Protein AF-A0A0B2UPJ7-F1 (afdb_monomer_lite)

Secondary structure (DSSP, 8-state):
---SHHHHHHHHTS-TT-HHHHHHHT-TTS-HHHHHHHHHHHHTT--HHHHHHHHHHHHHH--HHHHHHHHHHHHHHHHHHHHHHH-HHHHHHHHHHHHTT--HHHHHHHHHHHHHT---HHHHHHHHHHHHHHHHHHT----------TTTT--HHHHHHHHHHHHHHHHHHHHHHHHH--

InterPro domains:
  IPR032487 Polyprotein allergen, nematode [PF16469] (22-138)
  IPR038289 DVA-1 superfamily [G3DSA:1.10.533.30] (10-142)

Structure (mmCIF, N/CA/C/O backbone):
data_AF-A0A0B2UPJ7-F1
#
_entry.id   AF-A0A0B2UPJ7-F1
#
loop_
_atom_site.group_PDB
_atom_site.id
_atom_site.type_symbol
_atom_site.label_atom_id
_atom_site.label_alt_id
_atom_site.label_comp_id
_atom_site.label_asym_id
_atom_site.label_entity_id
_atom_site.label_seq_id
_atom_site.pdbx_PDB_ins_code
_atom_site.Cartn_x
_atom_site.Cartn_y
_atom_site.Cartn_z
_atom_site.occupancy
_atom_site.B_iso_or_equiv
_atom_site.auth_seq_id
_atom_site.auth_comp_id
_atom_site.auth_asym_id
_atom_site.auth_atom_id
_atom_site.pdbx_PDB_model_num
ATOM 1 N N . LYS A 1 1 ? 34.162 13.357 22.249 1.00 38.12 1 LYS A N 1
ATOM 2 C CA . LYS A 1 1 ? 32.907 14.011 21.790 1.00 38.12 1 LYS A CA 1
ATOM 3 C C . LYS A 1 1 ? 32.156 13.044 20.869 1.00 38.12 1 LYS A C 1
ATOM 5 O O . LYS A 1 1 ? 32.539 12.908 19.718 1.00 38.12 1 LYS A O 1
ATOM 10 N N . ILE A 1 2 ? 31.153 12.317 21.375 1.00 46.09 2 ILE A N 1
ATOM 11 C CA . ILE A 1 2 ? 30.388 11.318 20.602 1.00 46.09 2 ILE A CA 1
ATOM 12 C C . ILE A 1 2 ? 29.102 11.982 20.089 1.00 46.09 2 ILE A C 1
ATOM 14 O O . ILE A 1 2 ? 28.027 11.815 20.653 1.00 46.09 2 ILE A O 1
ATOM 18 N N . TYR A 1 3 ? 29.215 12.768 19.018 1.00 44.53 3 TYR A N 1
ATOM 19 C CA . TYR A 1 3 ? 28.069 13.342 18.301 1.00 44.53 3 TYR A CA 1
ATOM 20 C C . TYR A 1 3 ? 27.906 12.624 16.957 1.00 44.53 3 TYR A C 1
ATOM 22 O O . TYR A 1 3 ? 28.178 13.183 15.905 1.00 44.53 3 TYR A O 1
ATOM 30 N N . GLY A 1 4 ? 27.518 11.347 16.977 1.00 45.03 4 GLY A N 1
ATOM 31 C CA . GLY A 1 4 ? 27.330 10.573 15.736 1.00 45.03 4 GLY A CA 1
ATOM 32 C C . GLY A 1 4 ? 26.186 9.561 15.773 1.00 45.03 4 GLY A C 1
ATOM 33 O O . GLY A 1 4 ? 25.576 9.256 14.750 1.00 45.03 4 GLY A O 1
ATOM 34 N N . VAL A 1 5 ? 25.817 9.076 16.960 1.00 47.66 5 VAL A N 1
ATOM 35 C CA . VAL A 1 5 ? 24.891 7.938 17.079 1.00 47.66 5 VAL A CA 1
ATOM 36 C C . VAL A 1 5 ? 23.416 8.369 17.009 1.00 47.66 5 VAL A C 1
ATOM 38 O O . VAL A 1 5 ? 22.585 7.661 16.437 1.00 47.66 5 VAL A O 1
ATOM 41 N N . ALA A 1 6 ? 23.074 9.565 17.505 1.00 46.09 6 ALA A N 1
ATOM 42 C CA . ALA A 1 6 ? 21.695 10.068 17.497 1.00 46.09 6 ALA A CA 1
ATOM 43 C C . ALA A 1 6 ? 21.202 10.468 16.090 1.00 46.09 6 ALA A C 1
ATOM 45 O O . ALA A 1 6 ? 20.050 10.204 15.741 1.00 46.09 6 ALA A O 1
ATOM 46 N N . ALA A 1 7 ? 22.077 11.037 15.250 1.00 47.12 7 ALA A N 1
ATOM 47 C CA . ALA A 1 7 ? 21.756 11.360 13.857 1.00 47.12 7 ALA A CA 1
ATOM 48 C C . ALA A 1 7 ? 21.556 10.089 13.005 1.00 47.12 7 ALA A C 1
ATOM 50 O O . ALA A 1 7 ? 20.628 10.023 12.198 1.00 47.12 7 ALA A O 1
ATOM 51 N N . SER A 1 8 ? 22.361 9.046 13.248 1.00 48.66 8 SER A N 1
ATOM 52 C CA . SER A 1 8 ? 22.242 7.734 12.589 1.00 48.66 8 SER A CA 1
ATOM 53 C C . SER A 1 8 ? 20.932 7.005 12.932 1.00 48.66 8 SER A C 1
ATOM 55 O O . SER A 1 8 ? 20.297 6.425 12.049 1.00 48.66 8 SER A O 1
ATOM 57 N N . ARG A 1 9 ? 20.466 7.059 14.191 1.00 47.72 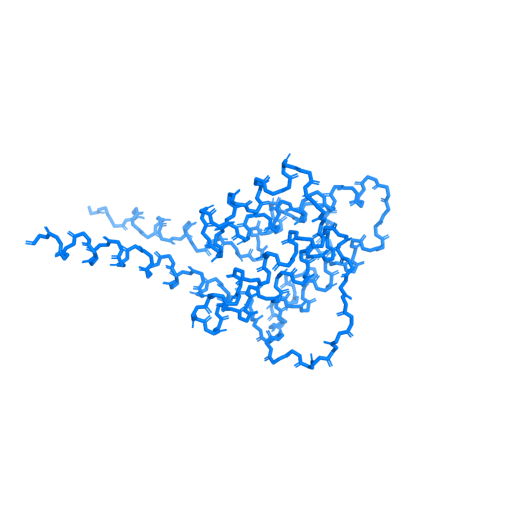9 ARG A N 1
ATOM 58 C CA . ARG A 1 9 ? 19.155 6.489 14.567 1.00 47.72 9 ARG A CA 1
ATOM 59 C C . ARG A 1 9 ? 17.975 7.265 13.964 1.00 47.72 9 ARG A C 1
ATOM 61 O O . ARG A 1 9 ? 16.984 6.640 13.601 1.00 47.72 9 ARG A O 1
ATOM 68 N N . ARG A 1 10 ? 18.079 8.593 13.797 1.00 45.38 10 ARG A N 1
ATOM 69 C CA . ARG A 1 10 ? 17.037 9.403 13.127 1.00 45.38 10 ARG A CA 1
ATOM 70 C C . ARG A 1 10 ? 16.942 9.135 11.617 1.00 45.38 10 ARG A C 1
ATOM 72 O O . ARG A 1 10 ? 15.828 9.128 11.102 1.00 45.38 10 ARG A O 1
ATOM 79 N N . ARG A 1 11 ? 18.059 8.856 10.924 1.00 46.12 11 ARG A N 1
ATOM 80 C CA . ARG A 1 11 ? 18.049 8.485 9.488 1.00 46.12 11 ARG A CA 1
ATOM 81 C C . ARG A 1 11 ? 17.360 7.144 9.221 1.00 46.12 11 ARG A C 1
ATOM 83 O O . ARG A 1 11 ? 16.525 7.074 8.332 1.00 46.12 11 ARG A O 1
ATOM 90 N N . ARG A 1 12 ? 17.601 6.124 10.052 1.00 46.44 12 ARG A N 1
ATOM 91 C CA . ARG A 1 12 ? 16.986 4.786 9.894 1.00 46.44 12 ARG A CA 1
ATOM 92 C C . ARG A 1 12 ? 15.458 4.763 10.030 1.00 46.44 12 ARG A C 1
ATOM 94 O O . ARG A 1 12 ? 14.803 3.848 9.556 1.00 46.44 12 ARG A O 1
ATOM 101 N N . HIS A 1 13 ? 14.867 5.771 10.670 1.00 43.81 13 HIS A N 1
ATOM 102 C CA . HIS A 1 13 ? 13.412 5.888 10.809 1.00 43.81 13 HIS A CA 1
ATOM 103 C C . HIS A 1 13 ? 12.774 6.746 9.691 1.00 43.81 13 HIS A C 1
ATOM 105 O O . HIS A 1 13 ? 11.549 6.880 9.628 1.00 43.81 13 HIS A O 1
ATOM 111 N N . HIS A 1 14 ? 13.590 7.339 8.809 1.00 46.06 14 HIS A N 1
ATOM 112 C CA . HIS A 1 14 ? 13.130 8.100 7.644 1.00 46.06 14 HIS A CA 1
ATOM 113 C C . HIS A 1 14 ? 12.740 7.200 6.457 1.00 46.06 14 HIS A C 1
ATOM 115 O O . HIS A 1 14 ? 12.057 7.675 5.556 1.00 46.06 14 HIS A O 1
ATOM 121 N N . GLU A 1 15 ? 13.139 5.924 6.484 1.00 55.03 15 GLU A N 1
ATOM 122 C CA . GLU A 1 15 ? 13.036 4.973 5.366 1.00 55.03 15 GLU A CA 1
ATOM 123 C C . GLU A 1 15 ? 11.734 4.165 5.343 1.00 55.03 15 GLU A C 1
ATOM 125 O O . GLU A 1 15 ? 11.333 3.686 4.288 1.00 55.03 15 GLU A O 1
ATOM 130 N N . ARG A 1 16 ? 11.031 4.016 6.474 1.00 58.91 16 ARG A N 1
ATOM 131 C CA . ARG A 1 16 ? 9.793 3.222 6.498 1.00 58.91 16 ARG A CA 1
ATOM 132 C C . ARG A 1 16 ? 8.725 3.922 5.651 1.00 58.91 16 ARG A C 1
ATOM 134 O O . ARG A 1 16 ? 8.414 5.086 5.902 1.00 58.91 16 ARG A O 1
ATOM 141 N N . TYR A 1 17 ? 8.182 3.199 4.672 1.00 66.06 17 TYR A N 1
ATOM 142 C CA . TYR A 1 17 ? 7.229 3.680 3.659 1.00 66.06 17 TYR A CA 1
ATOM 143 C C . TYR A 1 17 ? 7.783 4.625 2.585 1.00 66.06 17 TYR A C 1
ATOM 145 O O . TYR A 1 17 ? 6.996 5.196 1.825 1.00 66.06 17 TYR A O 1
ATOM 153 N N . SER A 1 18 ? 9.107 4.777 2.472 1.00 77.25 18 SER A N 1
ATOM 154 C CA . SER A 1 18 ? 9.686 5.374 1.266 1.00 77.25 18 SER A CA 1
ATOM 155 C C . SER A 1 18 ? 9.417 4.471 0.058 1.00 77.25 18 SER A C 1
ATOM 157 O O . SER A 1 18 ? 9.180 3.270 0.207 1.00 77.25 18 SER A O 1
ATOM 159 N N . LEU A 1 19 ? 9.462 5.039 -1.151 1.00 82.12 19 LEU A N 1
ATOM 160 C CA . LEU A 1 19 ? 9.389 4.236 -2.371 1.00 82.12 19 LEU A CA 1
ATOM 161 C C . LEU A 1 19 ? 10.452 3.127 -2.355 1.00 82.12 19 LEU A C 1
ATOM 163 O O . LEU A 1 19 ? 10.100 1.973 -2.564 1.00 82.12 19 LEU A O 1
ATOM 167 N N . ASP A 1 20 ? 11.701 3.455 -2.021 1.00 83.19 20 ASP A N 1
ATOM 168 C CA . ASP A 1 20 ? 12.808 2.492 -1.987 1.00 83.19 20 ASP A CA 1
ATOM 169 C C . ASP A 1 20 ? 12.538 1.326 -1.030 1.00 83.19 20 ASP A C 1
ATOM 171 O O . ASP A 1 20 ? 12.735 0.169 -1.390 1.00 83.19 20 ASP A O 1
ATOM 175 N N . TRP A 1 21 ? 11.963 1.601 0.142 1.00 83.06 21 TRP A N 1
ATOM 176 C CA . TRP A 1 21 ? 11.583 0.551 1.084 1.00 83.06 21 TRP A CA 1
ATOM 177 C C . TRP A 1 21 ? 10.508 -0.388 0.514 1.00 83.06 21 TRP A C 1
ATOM 179 O O . TRP A 1 21 ? 10.580 -1.603 0.710 1.00 83.06 21 TRP A O 1
ATOM 189 N N . TYR A 1 22 ? 9.532 0.140 -0.233 1.00 82.69 22 TYR A N 1
ATOM 190 C CA . TYR A 1 22 ? 8.550 -0.700 -0.928 1.00 82.69 22 TYR A CA 1
ATOM 191 C C . TYR A 1 22 ? 9.183 -1.503 -2.072 1.00 82.69 22 TYR A C 1
ATOM 193 O O . TYR A 1 22 ? 8.865 -2.684 -2.201 1.00 82.69 22 TYR A O 1
ATOM 201 N N . LEU A 1 23 ? 10.094 -0.907 -2.852 1.00 86.81 23 LEU A N 1
ATOM 202 C CA . LEU A 1 23 ? 10.833 -1.596 -3.920 1.00 86.81 23 LEU A CA 1
ATOM 203 C C . LEU A 1 23 ? 11.635 -2.784 -3.376 1.00 86.81 23 LEU A C 1
ATOM 205 O O . LEU A 1 23 ? 11.631 -3.864 -3.964 1.00 86.81 23 LEU A O 1
ATOM 209 N N . GLU A 1 24 ? 12.262 -2.612 -2.215 1.00 85.81 24 GLU A N 1
ATOM 210 C CA . GLU A 1 24 ? 13.080 -3.645 -1.583 1.00 85.81 24 GLU A CA 1
ATOM 211 C C . GLU A 1 24 ? 12.283 -4.730 -0.859 1.00 85.81 24 GLU A C 1
ATOM 213 O O . GLU A 1 24 ? 12.795 -5.837 -0.694 1.00 85.81 24 GLU A O 1
ATOM 218 N N . LYS A 1 25 ? 11.078 -4.443 -0.353 1.00 85.00 25 LYS A N 1
ATOM 219 C CA . LYS A 1 25 ? 10.335 -5.383 0.512 1.00 85.00 25 LYS A CA 1
ATOM 220 C C . LYS A 1 25 ? 9.106 -5.996 -0.140 1.00 85.00 25 LYS A C 1
ATOM 222 O O . LYS A 1 25 ? 8.863 -7.181 0.067 1.00 85.00 25 LYS A O 1
ATOM 227 N N . HIS A 1 26 ? 8.360 -5.201 -0.897 1.00 84.44 26 HIS A N 1
ATOM 228 C CA . HIS A 1 26 ? 6.985 -5.504 -1.304 1.00 84.44 26 HIS A CA 1
ATOM 229 C C . HIS A 1 26 ? 6.769 -5.466 -2.824 1.00 84.44 26 HIS A C 1
ATOM 231 O O . HIS A 1 26 ? 5.682 -5.783 -3.299 1.00 84.44 26 HIS A O 1
ATOM 237 N N . LEU A 1 27 ? 7.785 -5.065 -3.592 1.00 88.81 27 LEU A N 1
ATOM 238 C CA . LEU A 1 27 ? 7.750 -4.969 -5.054 1.00 88.81 27 LEU A CA 1
ATOM 239 C C . LEU A 1 27 ? 8.978 -5.642 -5.693 1.00 88.81 27 LEU A C 1
ATOM 241 O O . LEU A 1 27 ? 9.466 -5.210 -6.735 1.00 88.81 27 LEU A O 1
ATOM 245 N N . LYS A 1 28 ? 9.497 -6.713 -5.075 1.00 90.94 28 LYS A N 1
ATOM 246 C CA . LYS A 1 28 ? 10.655 -7.460 -5.603 1.00 90.94 28 LYS A CA 1
ATOM 247 C C . LYS A 1 28 ? 10.342 -8.216 -6.890 1.00 90.94 28 LYS A C 1
ATOM 249 O O . LYS A 1 28 ? 11.259 -8.567 -7.618 1.00 90.94 28 LYS A O 1
ATOM 254 N N . TRP A 1 29 ? 9.061 -8.496 -7.117 1.00 91.88 29 TRP A N 1
ATOM 255 C CA . TRP A 1 29 ? 8.553 -9.167 -8.309 1.00 91.88 29 TRP A CA 1
ATOM 256 C C . TRP A 1 29 ? 8.596 -8.279 -9.562 1.00 91.88 29 TRP A C 1
ATOM 258 O O . TRP A 1 29 ? 8.432 -8.799 -10.659 1.00 91.88 29 TRP A O 1
ATOM 268 N N . LEU A 1 30 ? 8.823 -6.970 -9.400 1.00 91.38 30 LEU A N 1
ATOM 269 C CA . LEU A 1 30 ? 9.043 -6.056 -10.514 1.00 91.38 30 LEU A CA 1
ATOM 270 C C . LEU A 1 30 ? 10.448 -6.230 -11.101 1.00 91.38 30 LEU A C 1
ATOM 272 O O . LEU A 1 30 ? 11.427 -6.437 -10.369 1.00 91.38 30 LEU A O 1
ATOM 276 N N . SER A 1 31 ? 10.539 -6.054 -12.413 1.00 92.62 31 SER A N 1
ATOM 277 C CA . SER A 1 31 ? 11.796 -5.876 -13.142 1.00 92.62 31 SER A CA 1
ATOM 278 C C . SER A 1 31 ? 12.514 -4.593 -12.717 1.00 92.62 31 SER A C 1
ATOM 280 O O . SER A 1 31 ? 11.925 -3.679 -12.128 1.00 92.62 31 SER A O 1
ATOM 282 N N . ASP A 1 32 ? 13.810 -4.500 -12.999 1.00 92.75 32 ASP A N 1
ATOM 283 C CA . ASP A 1 32 ? 14.578 -3.307 -12.640 1.00 92.75 32 ASP A CA 1
ATOM 284 C C . ASP A 1 32 ? 14.164 -2.091 -13.482 1.00 92.75 32 ASP A C 1
ATOM 286 O O . ASP A 1 32 ? 14.189 -0.960 -12.986 1.00 92.75 32 ASP A O 1
ATOM 290 N N . GLU A 1 33 ? 13.677 -2.313 -14.702 1.00 92.94 33 GLU A N 1
ATOM 291 C CA . GLU A 1 33 ? 13.053 -1.303 -15.555 1.00 92.94 33 GLU A CA 1
ATOM 292 C C . GLU A 1 33 ? 11.802 -0.705 -14.895 1.00 92.94 33 GLU A C 1
ATOM 294 O O . GLU A 1 33 ? 11.710 0.516 -14.750 1.00 92.94 33 GLU A O 1
ATOM 299 N N . GLU A 1 34 ? 10.878 -1.544 -14.417 1.00 92.50 34 GLU A N 1
ATOM 300 C CA . GLU A 1 34 ? 9.651 -1.110 -13.730 1.00 92.50 34 GLU A CA 1
ATOM 301 C C . GLU A 1 34 ? 9.963 -0.381 -12.413 1.00 92.50 34 GLU A C 1
ATOM 303 O O . GLU A 1 34 ? 9.375 0.661 -12.101 1.00 92.50 34 GLU A O 1
ATOM 308 N N . LYS A 1 35 ? 10.952 -0.862 -11.646 1.00 92.88 35 LYS A N 1
ATOM 309 C CA . LYS A 1 35 ? 11.417 -0.165 -10.432 1.00 92.88 35 LYS A CA 1
ATOM 310 C C . LYS A 1 35 ? 11.997 1.211 -10.759 1.00 92.88 35 LYS A C 1
ATOM 312 O O . LYS A 1 35 ? 11.752 2.173 -10.025 1.00 92.88 35 LYS A O 1
ATOM 317 N N . ASN A 1 36 ? 12.767 1.324 -11.840 1.00 93.44 36 ASN A N 1
ATOM 318 C CA . ASN A 1 36 ? 13.334 2.594 -12.287 1.00 93.44 36 ASN A CA 1
ATOM 319 C C . ASN A 1 36 ? 12.256 3.548 -12.812 1.00 93.44 36 ASN A C 1
ATOM 321 O O . ASN A 1 36 ? 12.349 4.752 -12.566 1.00 93.44 36 ASN A O 1
ATOM 325 N N . GLU A 1 37 ? 11.210 3.033 -13.459 1.00 94.00 37 GLU A N 1
ATOM 326 C CA . GLU A 1 37 ? 10.046 3.829 -13.854 1.00 94.00 37 GLU A CA 1
ATOM 327 C C . GLU A 1 37 ? 9.367 4.452 -12.626 1.00 94.00 37 GLU A C 1
ATOM 329 O O . GLU A 1 37 ? 9.148 5.662 -12.599 1.00 94.00 37 GLU A O 1
ATOM 334 N N . LEU A 1 38 ? 9.143 3.683 -11.553 1.00 92.50 38 LEU A N 1
ATOM 335 C CA . LEU A 1 38 ? 8.577 4.226 -10.310 1.00 92.50 38 LEU A CA 1
ATOM 336 C C . LEU A 1 38 ? 9.460 5.312 -9.681 1.00 92.50 38 LEU A C 1
ATOM 338 O O . LEU A 1 38 ? 8.949 6.310 -9.166 1.00 92.50 38 LEU A O 1
ATOM 342 N N . LYS A 1 39 ? 10.788 5.146 -9.723 1.00 92.06 39 LYS A N 1
ATOM 343 C CA . LYS A 1 39 ? 11.727 6.169 -9.235 1.00 92.06 39 LYS A CA 1
ATOM 344 C C . LYS A 1 39 ? 11.628 7.461 -10.047 1.00 92.06 39 LYS A C 1
ATOM 346 O O . LYS A 1 39 ? 11.630 8.537 -9.451 1.00 92.06 39 LYS A O 1
ATOM 351 N N . ARG A 1 40 ? 11.493 7.359 -11.375 1.00 93.50 40 ARG A N 1
ATOM 352 C CA . ARG A 1 40 ? 11.266 8.513 -12.263 1.00 93.50 40 ARG A CA 1
ATOM 353 C C . ARG A 1 40 ? 9.933 9.186 -11.967 1.00 93.50 40 ARG A C 1
ATOM 355 O O . ARG A 1 40 ? 9.922 10.379 -11.707 1.00 93.50 40 ARG A O 1
ATOM 362 N N . MET A 1 41 ? 8.848 8.418 -11.853 1.00 91.19 41 MET A N 1
ATOM 363 C CA . MET A 1 41 ? 7.535 8.949 -11.472 1.00 91.19 41 MET A CA 1
ATOM 364 C C . MET A 1 41 ? 7.609 9.745 -10.162 1.00 91.19 41 MET A C 1
ATOM 366 O O . MET A 1 41 ? 7.095 10.859 -10.086 1.00 91.19 41 MET A O 1
ATOM 370 N N . LYS A 1 42 ? 8.293 9.221 -9.137 1.00 87.75 42 LYS A N 1
ATOM 371 C CA . LYS A 1 42 ? 8.510 9.964 -7.887 1.00 87.75 42 LYS A CA 1
ATOM 372 C C . LYS A 1 42 ? 9.272 11.274 -8.122 1.00 87.75 42 LYS A C 1
ATOM 374 O O . LYS A 1 42 ? 8.883 12.290 -7.550 1.00 87.75 42 LYS A O 1
ATOM 379 N N . ALA A 1 43 ? 10.351 11.246 -8.906 1.00 89.56 43 ALA A N 1
ATOM 380 C CA . ALA A 1 43 ? 11.158 12.430 -9.210 1.00 89.56 43 ALA A CA 1
ATOM 381 C C . ALA A 1 43 ? 10.355 13.501 -9.971 1.00 89.56 43 ALA A C 1
ATOM 383 O O . ALA A 1 43 ? 10.477 14.684 -9.664 1.00 89.56 43 ALA A O 1
ATOM 384 N N . ASP A 1 44 ? 9.460 13.073 -10.860 1.00 91.06 44 ASP A N 1
ATOM 385 C CA . ASP A 1 44 ? 8.544 13.929 -11.623 1.00 91.06 44 ASP A CA 1
ATOM 386 C C . ASP A 1 44 ? 7.370 14.461 -10.777 1.00 91.06 44 ASP A C 1
ATOM 388 O O . ASP A 1 44 ? 6.454 15.105 -11.288 1.00 91.06 44 ASP A O 1
ATOM 392 N N . GLY A 1 45 ? 7.357 14.174 -9.471 1.00 86.44 45 GLY A N 1
ATOM 393 C CA . GLY A 1 45 ? 6.318 14.628 -8.551 1.00 86.44 45 GLY A CA 1
ATOM 394 C C . GLY A 1 45 ? 4.994 13.878 -8.690 1.00 86.44 45 GLY A C 1
ATOM 395 O O . GLY A 1 45 ? 3.975 14.353 -8.185 1.00 86.44 45 GLY A O 1
ATOM 396 N N . LYS A 1 46 ? 4.989 12.708 -9.344 1.00 87.94 46 LYS A N 1
ATOM 397 C CA . LYS A 1 46 ? 3.789 11.876 -9.457 1.00 87.94 46 LYS A CA 1
ATOM 398 C C . LYS A 1 46 ? 3.265 11.477 -8.089 1.00 87.94 46 LYS A C 1
ATOM 400 O O . LYS A 1 46 ? 3.997 11.228 -7.124 1.00 87.94 46 LYS A O 1
ATOM 405 N N . THR A 1 47 ? 1.949 11.400 -8.022 1.00 84.75 47 THR A N 1
ATOM 406 C CA . THR A 1 47 ? 1.225 11.055 -6.808 1.00 84.75 47 THR A CA 1
ATOM 407 C C . THR A 1 47 ? 1.404 9.576 -6.478 1.00 84.75 47 THR A C 1
ATOM 409 O O . THR A 1 47 ? 1.684 8.738 -7.342 1.00 84.75 47 THR A O 1
ATOM 412 N N . ARG A 1 48 ? 1.211 9.211 -5.204 1.00 79.31 48 ARG A N 1
ATOM 413 C CA . ARG A 1 48 ? 1.197 7.790 -4.828 1.00 79.31 48 ARG A CA 1
ATOM 414 C C . ARG A 1 48 ? 0.073 7.027 -5.520 1.00 79.31 48 ARG A C 1
ATOM 416 O O . ARG A 1 48 ? 0.272 5.850 -5.783 1.00 79.31 48 ARG A O 1
ATOM 423 N N . ALA A 1 49 ? -1.061 7.672 -5.798 1.00 82.50 49 ALA A N 1
ATOM 424 C CA . ALA A 1 49 ? -2.168 7.051 -6.516 1.00 82.50 49 ALA A CA 1
ATOM 425 C C . ALA A 1 49 ? -1.741 6.653 -7.936 1.00 82.50 49 ALA A C 1
ATOM 427 O O . ALA A 1 49 ? -1.854 5.486 -8.284 1.00 82.50 49 ALA A O 1
ATOM 428 N N . GLU A 1 50 ? -1.127 7.571 -8.693 1.00 87.00 50 GLU A N 1
ATOM 429 C CA . GLU A 1 50 ? -0.615 7.278 -10.042 1.00 87.00 50 GLU A CA 1
ATOM 430 C C . GLU A 1 50 ? 0.420 6.140 -10.035 1.00 87.00 50 GLU A C 1
ATOM 432 O O . GLU A 1 50 ? 0.367 5.241 -10.872 1.00 87.00 50 GLU A O 1
ATOM 437 N N . MET A 1 51 ? 1.348 6.138 -9.071 1.00 87.94 51 MET A N 1
ATOM 438 C CA . MET A 1 51 ? 2.325 5.049 -8.932 1.00 87.94 51 MET A CA 1
ATOM 439 C C . MET A 1 51 ? 1.676 3.718 -8.529 1.00 87.94 51 MET A C 1
ATOM 441 O O . MET A 1 51 ? 2.068 2.667 -9.028 1.00 87.94 51 MET A O 1
ATOM 445 N N . GLN A 1 52 ? 0.691 3.741 -7.629 1.00 86.00 52 GLN A N 1
ATOM 446 C CA . GLN A 1 52 ? -0.049 2.548 -7.217 1.00 86.00 52 GLN A CA 1
ATOM 447 C C . GLN A 1 52 ? -0.842 1.969 -8.390 1.00 86.00 52 GLN A C 1
ATOM 449 O O . GLN A 1 52 ? -0.799 0.761 -8.610 1.00 86.00 52 GLN A O 1
ATOM 454 N N . ASP A 1 53 ? -1.520 2.816 -9.162 1.00 88.50 53 ASP A N 1
ATOM 455 C CA . ASP A 1 53 ? -2.256 2.408 -10.357 1.00 88.50 53 ASP A CA 1
ATOM 456 C C . ASP A 1 53 ? -1.319 1.773 -11.385 1.00 88.50 53 ASP A C 1
ATOM 458 O O . ASP A 1 53 ? -1.661 0.745 -11.971 1.00 88.50 53 ASP A O 1
ATOM 462 N N . ARG A 1 54 ? -0.103 2.312 -11.540 1.00 91.88 54 ARG A N 1
ATOM 463 C CA . ARG A 1 54 ? 0.922 1.724 -12.408 1.00 91.88 54 ARG A CA 1
ATOM 464 C C . ARG A 1 54 ? 1.338 0.323 -11.955 1.00 91.88 54 ARG A C 1
ATOM 466 O O . ARG A 1 54 ? 1.316 -0.602 -12.763 1.00 91.88 54 ARG A O 1
ATOM 473 N N . VAL A 1 55 ? 1.626 0.146 -10.662 1.00 91.25 55 VAL A N 1
ATOM 474 C CA . VAL A 1 55 ? 1.970 -1.163 -10.072 1.00 91.25 55 VAL A CA 1
ATOM 475 C C . VAL A 1 55 ? 0.838 -2.176 -10.234 1.00 91.25 55 VAL A C 1
ATOM 477 O O . VAL A 1 55 ? 1.078 -3.324 -10.606 1.00 91.25 55 VAL A O 1
ATOM 480 N N . LEU A 1 56 ? -0.402 -1.764 -9.965 1.00 88.81 56 LEU A N 1
ATOM 481 C CA . LEU A 1 56 ? -1.572 -2.625 -10.137 1.00 88.81 56 LEU A CA 1
ATOM 482 C C . LEU A 1 56 ? -1.809 -2.960 -11.614 1.00 88.81 56 LEU A C 1
ATOM 484 O O . LEU A 1 56 ? -2.236 -4.068 -11.917 1.00 88.81 56 LEU A O 1
ATOM 488 N N . GLY A 1 57 ? -1.488 -2.041 -12.527 1.00 90.00 57 GLY A N 1
ATOM 489 C CA . GLY A 1 57 ? -1.498 -2.286 -13.966 1.00 90.00 57 GLY A CA 1
ATOM 490 C C . GLY A 1 57 ? -0.525 -3.390 -14.378 1.00 90.00 57 GLY A C 1
ATOM 491 O O . GLY A 1 57 ? -0.920 -4.293 -15.112 1.00 90.00 57 GLY A O 1
ATOM 492 N N . TRP A 1 58 ? 0.713 -3.380 -13.875 1.00 92.25 58 TRP A N 1
ATOM 493 C CA . TRP A 1 58 ? 1.667 -4.470 -14.131 1.00 92.25 58 TRP A CA 1
ATOM 494 C C . TRP A 1 58 ? 1.183 -5.806 -13.562 1.00 92.25 58 TRP A C 1
ATOM 496 O O . TRP A 1 58 ? 1.284 -6.829 -14.234 1.00 92.25 58 TRP A O 1
ATOM 506 N N . LEU A 1 59 ? 0.574 -5.804 -12.372 1.00 89.75 59 LEU A N 1
ATOM 507 C CA . LEU A 1 59 ? 0.023 -7.021 -11.768 1.00 89.75 59 LEU A CA 1
ATOM 508 C C . LEU A 1 59 ? -1.134 -7.608 -12.594 1.00 89.75 59 LEU A C 1
ATOM 510 O O . LEU A 1 59 ? -1.243 -8.829 -12.739 1.00 89.75 59 LEU A O 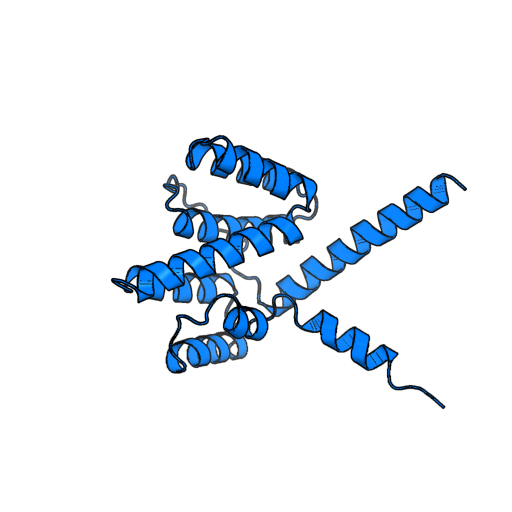1
ATOM 514 N N . ASP A 1 60 ? -2.001 -6.752 -13.139 1.00 88.31 60 ASP A N 1
ATOM 515 C CA . ASP A 1 60 ? -3.124 -7.181 -13.976 1.00 88.31 60 ASP A CA 1
ATOM 516 C C . ASP A 1 60 ? -2.626 -7.902 -15.240 1.00 88.31 60 ASP A C 1
ATOM 518 O O . ASP A 1 60 ? -3.174 -8.952 -15.586 1.00 88.31 60 ASP A O 1
ATOM 522 N N . HIS A 1 61 ? -1.552 -7.395 -15.860 1.00 90.50 61 HIS A N 1
ATOM 523 C CA . HIS A 1 61 ? -0.920 -7.980 -17.050 1.00 90.50 61 HIS A CA 1
ATOM 524 C C . HIS A 1 61 ? 0.014 -9.159 -16.736 1.00 90.50 61 HIS A C 1
ATOM 526 O O . HIS A 1 61 ? 0.303 -9.958 -17.624 1.00 90.50 61 HIS A O 1
ATOM 532 N N . ALA A 1 62 ? 0.471 -9.299 -15.490 1.00 90.62 62 ALA A N 1
ATOM 533 C CA . ALA A 1 62 ? 1.279 -10.433 -15.070 1.00 90.62 62 ALA A CA 1
ATOM 534 C C . ALA A 1 62 ? 0.468 -11.741 -15.087 1.00 90.62 62 ALA A C 1
ATOM 536 O O . ALA A 1 62 ? -0.735 -11.779 -14.787 1.00 90.62 62 ALA A O 1
ATOM 537 N N . SER A 1 63 ? 1.160 -12.843 -15.370 1.00 88.31 63 SER A N 1
ATOM 538 C CA . SER A 1 63 ? 0.609 -14.201 -15.413 1.00 88.31 63 SER A CA 1
ATOM 539 C C . SER A 1 63 ? 1.498 -15.197 -14.666 1.00 88.31 63 SER A C 1
ATOM 541 O O . SER A 1 63 ? 2.669 -14.922 -14.401 1.00 88.31 63 SER A O 1
ATOM 543 N N . GLY A 1 64 ? 0.938 -16.363 -14.333 1.00 91.94 64 GLY A N 1
ATOM 544 C CA . GLY A 1 64 ? 1.671 -17.455 -13.686 1.00 91.94 64 GLY A CA 1
ATOM 545 C C . GLY A 1 64 ? 2.311 -17.048 -12.357 1.00 91.94 64 GLY A C 1
ATOM 546 O O . GLY A 1 64 ? 1.723 -16.298 -11.571 1.00 91.94 64 GLY A O 1
ATOM 547 N N . ASP A 1 65 ? 3.535 -17.520 -12.135 1.00 89.50 65 ASP A N 1
ATOM 548 C CA . ASP A 1 65 ? 4.273 -17.334 -10.882 1.00 89.50 65 ASP A CA 1
ATOM 549 C C . ASP A 1 65 ? 4.553 -15.861 -10.565 1.00 89.50 65 ASP A C 1
ATOM 551 O O . ASP A 1 65 ? 4.518 -15.459 -9.403 1.00 89.50 65 ASP A O 1
ATOM 555 N N . VAL A 1 66 ? 4.747 -15.023 -11.590 1.00 89.81 66 VAL A N 1
ATOM 556 C CA . VAL A 1 66 ? 4.959 -13.577 -11.413 1.00 89.81 66 VAL A CA 1
ATOM 557 C C . VAL A 1 66 ? 3.711 -12.921 -10.825 1.00 89.81 66 VAL A C 1
ATOM 559 O O . VAL A 1 66 ? 3.808 -12.139 -9.878 1.00 89.81 66 VAL A O 1
ATOM 562 N N . LYS A 1 67 ? 2.519 -13.282 -11.324 1.00 90.19 67 LYS A N 1
ATOM 563 C CA . LYS A 1 67 ? 1.247 -12.774 -10.788 1.00 90.19 67 LYS A CA 1
ATOM 564 C C . LYS A 1 67 ? 1.020 -13.246 -9.354 1.00 90.19 67 LYS A C 1
ATOM 566 O O . LYS A 1 67 ? 0.569 -12.459 -8.520 1.00 90.19 67 LYS A O 1
ATOM 571 N N . ALA A 1 68 ? 1.334 -14.509 -9.060 1.00 88.56 68 ALA A N 1
ATOM 572 C CA . ALA A 1 68 ? 1.200 -15.074 -7.720 1.00 88.56 68 ALA A CA 1
ATOM 573 C C . ALA A 1 68 ? 2.126 -14.362 -6.719 1.00 88.56 68 ALA A C 1
ATOM 575 O O . ALA A 1 68 ? 1.649 -13.839 -5.710 1.00 88.56 68 ALA A O 1
ATOM 576 N N . ALA A 1 69 ? 3.416 -14.239 -7.050 1.00 89.19 69 ALA A N 1
ATOM 577 C CA . ALA A 1 69 ? 4.405 -13.546 -6.228 1.00 89.19 69 ALA A CA 1
ATOM 578 C C . ALA A 1 69 ? 4.066 -12.059 -6.042 1.00 89.19 69 ALA A C 1
ATOM 580 O O . ALA A 1 69 ? 4.184 -11.526 -4.936 1.00 89.19 69 ALA A O 1
ATOM 581 N N . GLY A 1 70 ? 3.609 -11.388 -7.104 1.00 89.62 70 GLY A N 1
ATOM 582 C CA . GLY A 1 70 ? 3.184 -9.994 -7.035 1.00 89.62 70 GLY A CA 1
ATOM 583 C C . GLY A 1 70 ? 1.962 -9.792 -6.150 1.00 89.62 70 GLY A C 1
ATOM 584 O O . GLY A 1 70 ? 1.945 -8.892 -5.309 1.00 89.62 70 GLY A O 1
ATOM 585 N N . THR A 1 71 ? 0.973 -10.677 -6.267 1.00 87.94 71 THR A N 1
ATOM 586 C CA . THR A 1 71 ? -0.238 -10.637 -5.440 1.00 87.94 71 THR A CA 1
ATOM 587 C C . THR A 1 71 ? 0.107 -10.856 -3.970 1.00 87.94 71 THR A C 1
ATOM 589 O O . THR A 1 71 ? -0.333 -10.086 -3.119 1.00 87.94 71 THR A O 1
ATOM 592 N N . GLU A 1 72 ? 0.932 -11.856 -3.654 1.00 89.25 72 GLU A N 1
ATOM 593 C CA . GLU A 1 72 ? 1.341 -12.151 -2.279 1.00 89.25 72 GLU A CA 1
ATOM 594 C C . GLU A 1 72 ? 2.107 -10.984 -1.639 1.00 89.25 72 GLU A C 1
ATOM 596 O O . GLU A 1 72 ? 1.783 -10.555 -0.524 1.00 89.25 72 GLU A O 1
ATOM 601 N N . GLN A 1 73 ? 3.088 -10.421 -2.351 1.00 90.06 73 GLN A N 1
ATOM 602 C CA . GLN A 1 73 ? 3.869 -9.293 -1.845 1.00 90.06 73 GLN A CA 1
ATOM 603 C C . GLN A 1 73 ? 3.003 -8.042 -1.657 1.00 90.06 73 GLN A C 1
ATOM 605 O O . GLN A 1 73 ? 3.107 -7.375 -0.627 1.00 90.06 73 GLN A O 1
ATOM 610 N N . LEU A 1 74 ? 2.080 -7.754 -2.579 1.00 89.38 74 LEU A N 1
ATOM 611 C CA . LEU A 1 74 ? 1.146 -6.634 -2.433 1.00 89.38 74 LEU A CA 1
ATOM 612 C C . LEU A 1 74 ? 0.144 -6.855 -1.290 1.00 89.38 74 LEU A C 1
ATOM 614 O O . LEU A 1 74 ? -0.156 -5.916 -0.550 1.00 89.38 74 LEU A O 1
ATOM 618 N N . MET A 1 75 ? -0.329 -8.086 -1.073 1.00 87.50 75 MET A N 1
ATOM 619 C CA . MET A 1 75 ? -1.146 -8.423 0.099 1.00 87.50 75 MET A CA 1
ATOM 620 C C . MET A 1 75 ? -0.375 -8.190 1.404 1.00 87.50 75 MET A C 1
ATOM 622 O O . MET A 1 75 ? -0.945 -7.680 2.372 1.00 87.50 75 MET A O 1
ATOM 626 N N . SER A 1 76 ? 0.911 -8.549 1.444 1.00 88.50 76 SER A N 1
ATOM 627 C CA . SER A 1 76 ? 1.796 -8.281 2.585 1.00 88.50 76 SER A CA 1
ATOM 628 C C . SER A 1 76 ? 1.954 -6.777 2.832 1.00 88.50 76 SER A C 1
ATOM 630 O O . SER A 1 76 ? 1.745 -6.307 3.955 1.00 88.50 76 SER A O 1
ATOM 632 N N . ALA A 1 77 ? 2.197 -6.005 1.769 1.00 87.31 77 ALA A N 1
ATOM 633 C CA . ALA A 1 77 ? 2.296 -4.548 1.815 1.00 87.31 77 ALA A CA 1
ATOM 634 C C . ALA A 1 77 ? 1.028 -3.904 2.386 1.00 87.31 77 ALA A C 1
ATOM 636 O O . ALA A 1 77 ? 1.098 -3.022 3.244 1.00 87.31 77 ALA A O 1
ATOM 637 N N . CYS A 1 78 ? -0.135 -4.382 1.942 1.00 88.12 78 CYS A N 1
ATOM 638 C CA . CYS A 1 78 ? -1.435 -3.934 2.419 1.00 88.12 78 CYS A CA 1
ATOM 639 C C . CYS A 1 78 ? -1.646 -4.221 3.905 1.00 88.12 78 CYS A C 1
ATOM 641 O O . CYS A 1 78 ? -2.087 -3.338 4.637 1.00 88.12 78 CYS A O 1
ATOM 643 N N . LYS A 1 79 ? -1.290 -5.420 4.382 1.00 86.31 79 LYS A N 1
ATOM 644 C CA . LYS A 1 79 ? -1.384 -5.763 5.811 1.00 86.31 79 LYS A CA 1
ATOM 645 C C . LYS A 1 79 ? -0.489 -4.864 6.662 1.00 86.31 79 LYS A C 1
ATOM 647 O O . LYS A 1 79 ? -0.943 -4.337 7.674 1.00 86.31 79 LYS A O 1
ATOM 652 N N . GLU A 1 80 ? 0.761 -4.662 6.243 1.00 85.62 80 GLU A N 1
ATOM 653 C CA . GLU A 1 80 ? 1.705 -3.801 6.961 1.00 85.62 80 GLU A CA 1
ATOM 654 C C . GLU A 1 80 ? 1.241 -2.340 6.983 1.00 85.62 80 GLU A C 1
ATOM 656 O O . GLU A 1 80 ? 1.243 -1.715 8.043 1.00 85.62 80 GLU A O 1
ATOM 661 N N . PHE A 1 81 ? 0.774 -1.810 5.851 1.00 83.88 81 PHE A N 1
ATOM 662 C CA . PHE A 1 81 ? 0.224 -0.458 5.792 1.00 83.88 81 PHE A CA 1
ATOM 663 C C . PHE A 1 81 ? -0.990 -0.294 6.715 1.00 83.88 81 PHE A C 1
ATOM 665 O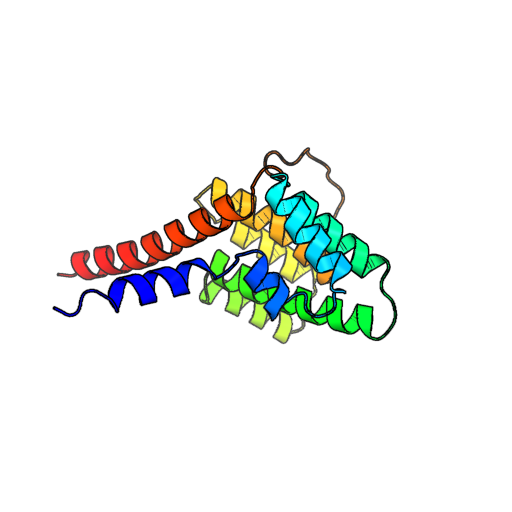 O . PHE A 1 81 ? -1.035 0.651 7.499 1.00 83.88 81 PHE A O 1
ATOM 672 N N . MET A 1 82 ? -1.948 -1.224 6.669 1.00 83.00 82 MET A N 1
ATOM 673 C CA . MET A 1 82 ? -3.166 -1.144 7.481 1.00 83.00 82 MET A CA 1
ATOM 674 C C . MET A 1 82 ? -2.874 -1.253 8.979 1.00 83.00 82 MET A C 1
ATOM 676 O O . MET A 1 82 ? -3.466 -0.510 9.758 1.00 83.00 82 MET A O 1
ATOM 680 N N . ARG A 1 83 ? -1.922 -2.102 9.384 1.00 86.31 83 ARG A N 1
ATOM 681 C CA . ARG A 1 83 ? -1.437 -2.185 10.771 1.00 86.31 83 ARG A CA 1
ATOM 682 C C . ARG A 1 83 ? -0.856 -0.865 11.254 1.00 86.31 83 ARG A C 1
ATOM 684 O O . ARG A 1 83 ? -1.223 -0.382 12.319 1.00 86.31 83 ARG A O 1
ATOM 691 N N . ASP A 1 84 ? 0.033 -0.253 10.483 1.00 81.44 84 ASP A N 1
ATOM 692 C CA . ASP A 1 84 ? 0.667 0.992 10.912 1.00 81.44 84 ASP A CA 1
ATOM 693 C C . ASP A 1 84 ? -0.284 2.206 10.805 1.00 81.44 84 ASP A C 1
ATOM 695 O O . ASP A 1 84 ? -0.173 3.146 11.596 1.00 81.44 84 ASP A O 1
ATOM 699 N N . ALA A 1 85 ? -1.257 2.180 9.888 1.00 82.62 85 ALA A N 1
ATOM 700 C CA . ALA A 1 85 ? -2.258 3.233 9.729 1.00 82.62 85 ALA A CA 1
ATOM 701 C C . ALA A 1 85 ? -3.379 3.172 10.782 1.00 82.62 85 ALA A C 1
ATOM 703 O O . ALA A 1 85 ? -3.690 4.191 11.410 1.00 82.62 85 ALA A O 1
ATOM 704 N N . LEU A 1 86 ? -3.997 2.006 10.982 1.00 83.94 86 LEU A N 1
ATOM 705 C CA . LEU A 1 86 ? -5.126 1.822 11.902 1.00 83.94 86 LEU A CA 1
ATOM 706 C C . LEU A 1 86 ? -4.681 1.498 13.333 1.00 83.94 86 LEU A C 1
ATOM 708 O O . LEU A 1 86 ? -5.426 1.763 14.272 1.00 83.94 86 LEU A O 1
ATOM 712 N N . GLY A 1 87 ? -3.462 0.989 13.501 1.00 84.25 87 GLY A N 1
ATOM 713 C CA . GLY A 1 87 ? -2.944 0.488 14.769 1.00 84.25 87 GLY A CA 1
ATOM 714 C C . GLY A 1 87 ? -3.058 -1.033 14.884 1.00 84.25 87 GLY A C 1
ATOM 715 O O . GLY A 1 87 ? -3.866 -1.670 14.204 1.00 84.25 87 GLY A O 1
ATOM 716 N N . GLU A 1 88 ? -2.238 -1.603 15.774 1.00 83.19 88 GLU A N 1
ATOM 717 C CA . GLU A 1 88 ? -2.128 -3.054 15.974 1.00 83.19 88 GLU A CA 1
ATOM 718 C C . GLU A 1 88 ? -3.484 -3.686 16.305 1.00 83.19 88 GLU A C 1
ATOM 720 O O . GLU A 1 88 ? -3.878 -4.653 15.664 1.00 83.19 88 GLU A O 1
ATOM 725 N N . GLU A 1 89 ? -4.239 -3.083 17.225 1.00 86.00 89 GLU A N 1
ATOM 726 C CA . GLU A 1 89 ? -5.537 -3.576 17.699 1.00 86.00 89 GLU A CA 1
ATOM 727 C C . GLU A 1 89 ? -6.547 -3.756 16.556 1.00 86.00 89 GLU A C 1
ATOM 729 O O . GLU A 1 89 ? -7.00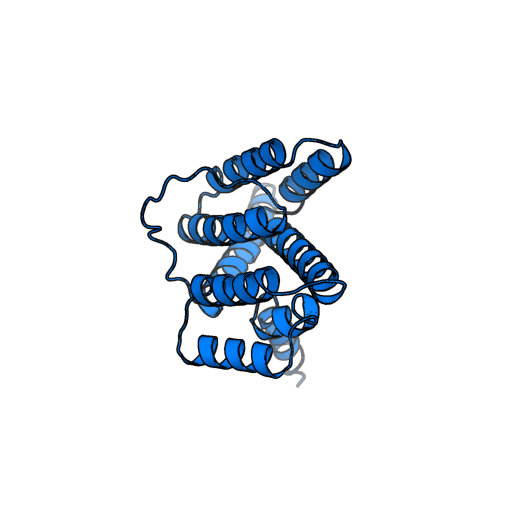2 -4.869 16.290 1.00 86.00 89 GLU A O 1
ATOM 734 N N . LYS A 1 90 ? -6.805 -2.683 15.799 1.00 88.44 90 LYS A N 1
ATOM 735 C CA . LYS A 1 90 ? -7.735 -2.688 14.660 1.00 88.44 90 LYS A CA 1
ATOM 736 C C . LYS A 1 90 ? -7.278 -3.631 13.546 1.00 88.44 90 LYS A C 1
ATOM 738 O O . LYS A 1 90 ? -8.090 -4.271 12.886 1.00 88.44 90 LYS A O 1
ATOM 743 N N . SER A 1 91 ? -5.970 -3.748 13.321 1.00 84.44 91 SER A N 1
ATOM 744 C CA . SER A 1 91 ? -5.444 -4.683 12.319 1.00 84.44 91 SER A CA 1
ATOM 745 C C . SER A 1 91 ? -5.502 -6.148 12.754 1.00 84.44 91 SER A C 1
ATOM 747 O O . SER A 1 91 ? -5.723 -7.022 11.914 1.00 84.44 91 SER A O 1
ATOM 749 N N . SER A 1 92 ? -5.355 -6.418 14.053 1.00 87.00 92 SER A N 1
ATOM 750 C CA . SER A 1 92 ? -5.533 -7.745 14.638 1.00 87.00 92 SER A CA 1
ATOM 751 C C . SER A 1 92 ? -6.989 -8.190 14.524 1.00 87.00 92 SER A C 1
ATOM 753 O O . SER A 1 92 ? -7.247 -9.326 14.136 1.00 87.00 92 SER A O 1
ATOM 755 N N . GLU A 1 93 ? -7.942 -7.274 14.728 1.00 89.31 93 GLU A N 1
ATOM 756 C CA . GLU A 1 93 ? -9.367 -7.529 14.492 1.00 89.31 93 GLU A CA 1
ATOM 757 C C . GLU A 1 93 ? -9.632 -7.973 13.042 1.00 89.31 93 GLU A C 1
ATOM 759 O O . GLU A 1 93 ? -10.228 -9.024 12.803 1.00 89.31 93 GLU A O 1
ATOM 764 N N . LEU A 1 94 ? -9.120 -7.227 12.057 1.00 87.50 94 LEU A N 1
ATOM 765 C CA . LEU A 1 94 ? -9.261 -7.578 10.639 1.00 87.50 94 LEU A CA 1
ATOM 766 C C . LEU A 1 94 ? -8.609 -8.927 10.299 1.00 87.50 94 LEU A C 1
ATOM 768 O O . LEU A 1 94 ? -9.119 -9.682 9.467 1.00 87.50 94 LEU A O 1
ATOM 772 N N . ARG A 1 95 ? -7.481 -9.250 10.943 1.00 85.81 95 ARG A N 1
ATOM 773 C CA . ARG A 1 95 ? -6.826 -10.553 10.797 1.00 85.81 95 ARG A CA 1
ATOM 774 C C . ARG A 1 95 ? -7.678 -11.673 11.390 1.00 85.81 95 ARG A C 1
ATOM 776 O O . ARG A 1 95 ? -7.857 -12.685 10.723 1.00 85.81 95 ARG A O 1
ATOM 783 N N . ALA A 1 96 ? -8.239 -11.474 12.579 1.00 88.38 96 ALA A N 1
ATOM 784 C CA . ALA A 1 96 ? -9.130 -12.436 13.216 1.00 88.38 96 ALA A CA 1
ATOM 785 C C . ALA A 1 96 ? -10.376 -12.698 12.360 1.00 88.38 96 ALA A C 1
ATOM 787 O O . ALA A 1 96 ? -10.769 -13.848 12.201 1.00 88.38 96 ALA A O 1
ATOM 788 N N . MET A 1 97 ? -10.946 -11.666 11.726 1.00 86.31 97 MET A N 1
ATOM 789 C CA . MET A 1 97 ? -12.049 -11.834 10.772 1.00 86.31 97 MET A CA 1
ATOM 790 C C . MET A 1 97 ? -11.667 -12.730 9.588 1.00 86.31 97 MET A C 1
ATOM 792 O O . MET A 1 97 ? -12.418 -13.637 9.234 1.00 86.31 97 MET A O 1
ATOM 796 N N . LYS A 1 98 ? -10.491 -12.502 8.993 1.00 83.38 98 LYS A N 1
ATOM 797 C CA . LYS A 1 98 ? -9.976 -13.349 7.911 1.00 83.38 98 LYS A CA 1
ATOM 798 C C . LYS A 1 98 ? -9.756 -14.788 8.376 1.00 83.38 98 LYS A C 1
ATOM 800 O O . LYS A 1 98 ? -10.116 -15.715 7.659 1.00 83.38 98 LYS A O 1
ATOM 805 N N . ASP A 1 99 ? -9.130 -14.976 9.532 1.00 84.06 99 ASP A N 1
ATOM 806 C CA . ASP A 1 99 ? -8.781 -16.304 10.042 1.00 84.06 99 ASP A CA 1
ATOM 807 C C . ASP A 1 99 ? -10.034 -17.070 10.522 1.00 84.06 99 ASP A C 1
ATOM 809 O O . ASP A 1 99 ? -10.077 -18.293 10.429 1.00 84.06 99 ASP A O 1
ATOM 813 N N . ALA A 1 100 ? -11.102 -16.356 10.900 1.00 87.81 100 ALA A N 1
ATOM 814 C CA . ALA A 1 100 ? -12.445 -16.897 11.126 1.00 87.81 100 ALA A CA 1
ATOM 815 C C . ALA A 1 100 ? -13.218 -17.221 9.829 1.00 87.81 100 ALA A C 1
ATOM 817 O O . ALA A 1 100 ? -14.380 -17.615 9.890 1.00 87.81 100 ALA A O 1
ATOM 818 N N . GLY A 1 101 ? -12.606 -17.035 8.654 1.00 81.31 101 GLY A N 1
ATOM 819 C CA . GLY A 1 101 ? -13.214 -17.365 7.365 1.00 81.31 101 GLY A CA 1
ATOM 820 C C . GLY A 1 101 ? -14.313 -16.402 6.912 1.00 81.31 101 GLY A C 1
ATOM 821 O O . GLY A 1 101 ? -15.117 -16.773 6.058 1.00 81.31 101 GLY A O 1
ATOM 822 N N . LYS A 1 102 ? -14.370 -15.179 7.459 1.00 83.69 102 LYS A N 1
ATOM 823 C CA . LYS A 1 102 ? -15.347 -14.177 7.016 1.00 83.69 102 LYS A CA 1
ATOM 824 C C . LYS A 1 102 ? -15.140 -13.796 5.556 1.00 83.69 102 LYS A C 1
ATOM 826 O O . LYS A 1 102 ? -14.013 -13.772 5.053 1.00 83.69 102 LYS A O 1
ATOM 831 N N . ASP A 1 103 ? -16.241 -13.441 4.899 1.00 82.69 103 ASP A N 1
ATOM 832 C CA . ASP A 1 103 ? -16.209 -13.044 3.500 1.00 82.69 103 ASP A CA 1
ATOM 833 C C . ASP A 1 103 ? -15.367 -11.775 3.287 1.00 82.69 103 ASP A C 1
ATOM 835 O O . ASP A 1 103 ? -15.309 -10.863 4.122 1.00 82.69 103 ASP A O 1
ATOM 839 N N . LYS A 1 104 ? -14.715 -11.697 2.125 1.00 80.88 104 LYS A N 1
ATOM 840 C CA . LYS A 1 104 ? -13.842 -10.574 1.777 1.00 80.88 104 LYS A CA 1
ATOM 841 C C . LYS A 1 104 ? -14.598 -9.242 1.743 1.00 80.88 104 LYS A C 1
ATOM 843 O O . LYS A 1 104 ? -14.009 -8.218 2.091 1.00 80.88 104 LYS A O 1
ATOM 848 N N . ALA A 1 105 ? -15.872 -9.233 1.348 1.00 82.94 105 ALA A N 1
ATOM 849 C CA . ALA A 1 105 ? -16.706 -8.035 1.362 1.00 82.94 105 ALA A CA 1
ATOM 850 C C . ALA A 1 105 ? -17.024 -7.582 2.794 1.00 82.94 105 ALA A C 1
ATOM 852 O O . ALA A 1 105 ? -17.027 -6.380 3.063 1.00 82.94 105 ALA A O 1
ATOM 853 N N . GLU A 1 106 ? -17.214 -8.516 3.730 1.00 82.75 106 GLU A N 1
ATOM 854 C CA . GLU A 1 106 ? -17.429 -8.195 5.145 1.00 82.75 106 GLU A CA 1
ATOM 855 C C . GLU A 1 106 ? -16.172 -7.572 5.768 1.00 82.75 106 GLU A C 1
ATOM 857 O O . GLU A 1 106 ? -16.244 -6.530 6.422 1.00 82.75 106 GLU A O 1
ATOM 862 N N . ILE A 1 107 ? -14.997 -8.145 5.490 1.00 85.25 107 ILE A N 1
ATOM 863 C CA . ILE A 1 107 ? -13.707 -7.587 5.926 1.00 85.25 107 ILE A CA 1
ATOM 864 C C . ILE A 1 107 ? -13.485 -6.203 5.303 1.00 85.25 107 ILE A C 1
ATOM 866 O O . ILE A 1 107 ? -13.055 -5.273 5.985 1.00 85.25 107 ILE A O 1
ATOM 870 N N . ALA A 1 108 ? -13.801 -6.035 4.018 1.00 85.31 108 ALA A N 1
ATOM 871 C CA . ALA A 1 108 ? -13.668 -4.756 3.328 1.00 85.31 108 ALA A CA 1
ATOM 872 C C . ALA A 1 108 ? -14.601 -3.677 3.892 1.00 85.31 108 ALA A C 1
ATOM 874 O O . ALA A 1 108 ? -14.189 -2.521 3.999 1.00 85.31 108 ALA A O 1
ATOM 875 N N . LYS A 1 109 ? -15.825 -4.049 4.280 1.00 87.06 109 LYS A N 1
ATOM 876 C CA . LYS A 1 109 ? -16.753 -3.155 4.977 1.00 87.06 109 LYS A CA 1
ATOM 877 C C . LYS A 1 109 ? -16.186 -2.744 6.332 1.00 87.06 109 LYS A C 1
ATOM 879 O O . LYS A 1 109 ? -16.174 -1.557 6.646 1.00 87.06 109 LYS A O 1
ATOM 884 N N . ARG A 1 110 ? -15.644 -3.696 7.100 1.00 88.75 110 ARG A N 1
ATOM 885 C CA . ARG A 1 110 ? -15.018 -3.385 8.389 1.00 88.75 110 ARG A CA 1
ATOM 886 C C . ARG A 1 110 ? -13.823 -2.447 8.230 1.00 88.75 110 ARG A C 1
ATOM 888 O O . ARG A 1 110 ? -13.673 -1.508 9.001 1.00 88.75 110 ARG A O 1
ATOM 895 N N . VAL A 1 111 ? -13.011 -2.641 7.192 1.00 87.81 111 VAL A N 1
ATOM 896 C CA . VAL A 1 111 ? -11.941 -1.700 6.827 1.00 87.81 111 VAL A CA 1
ATOM 897 C C . VAL A 1 111 ? -12.489 -0.284 6.619 1.00 87.81 111 VAL A C 1
ATOM 899 O O . VAL A 1 111 ? -11.902 0.661 7.140 1.00 87.81 111 VAL A O 1
ATOM 902 N N . ASP A 1 112 ? -13.602 -0.121 5.900 1.00 87.44 112 ASP A N 1
ATOM 903 C CA . ASP A 1 112 ? -14.200 1.201 5.664 1.00 87.44 112 ASP A CA 1
ATOM 904 C C . ASP A 1 112 ? -14.703 1.862 6.950 1.00 87.44 112 ASP A C 1
ATOM 906 O O . ASP A 1 112 ? -14.487 3.059 7.141 1.00 87.44 112 ASP A O 1
ATOM 910 N N . GLU A 1 113 ? -15.317 1.091 7.849 1.00 89.31 113 GLU A N 1
ATOM 911 C CA . GLU A 1 113 ? -15.751 1.566 9.169 1.00 89.31 113 GLU A CA 1
ATOM 912 C C . GLU A 1 113 ? -14.557 2.069 9.995 1.00 89.31 113 GLU A C 1
ATOM 914 O O . GLU A 1 113 ? -14.561 3.201 10.481 1.00 89.31 113 GLU A O 1
ATOM 919 N N . LEU A 1 114 ? -13.476 1.287 10.060 1.00 88.25 114 LEU A N 1
ATOM 920 C CA . LEU A 1 114 ? -12.268 1.656 10.806 1.00 88.25 114 LEU A CA 1
ATOM 921 C C . LEU A 1 114 ? -11.563 2.887 10.209 1.00 88.25 114 LEU A C 1
ATOM 923 O O . LEU A 1 114 ? -10.937 3.656 10.943 1.00 88.25 114 LEU A O 1
ATOM 927 N N . ILE A 1 115 ? -11.657 3.088 8.889 1.00 86.81 115 ILE A N 1
ATOM 928 C CA . ILE A 1 115 ? -11.167 4.295 8.206 1.00 86.81 115 ILE A CA 1
ATOM 929 C C . ILE A 1 115 ? -12.063 5.497 8.514 1.00 86.81 115 ILE A C 1
ATOM 931 O O . ILE A 1 115 ? -11.554 6.604 8.697 1.00 86.81 115 ILE A O 1
ATOM 935 N N . ALA A 1 116 ? -13.382 5.306 8.591 1.00 87.31 116 ALA A N 1
ATOM 936 C CA . ALA A 1 116 ? -14.329 6.373 8.902 1.00 87.31 116 ALA A CA 1
ATOM 937 C C . ALA A 1 116 ? -14.084 6.990 10.288 1.00 87.31 116 ALA A C 1
ATOM 939 O O . ALA A 1 116 ? -14.230 8.206 10.424 1.00 87.31 116 ALA A O 1
ATOM 940 N N . GLU A 1 117 ? -13.643 6.176 11.251 1.00 86.94 117 GLU A N 1
ATOM 941 C CA . GLU A 1 117 ? -13.270 6.573 12.617 1.00 86.94 117 GLU A CA 1
ATOM 942 C C . GLU A 1 117 ? -11.958 7.378 12.711 1.00 86.94 117 GLU A C 1
ATOM 944 O O . GLU A 1 117 ? -11.622 7.895 13.779 1.00 86.94 117 GLU A O 1
ATOM 949 N N . ILE A 1 118 ? -11.174 7.486 11.631 1.00 83.56 118 ILE A N 1
ATOM 950 C CA . ILE A 1 118 ? -9.957 8.304 11.632 1.00 83.56 118 ILE A CA 1
ATOM 951 C C . ILE A 1 118 ? -10.353 9.786 11.678 1.00 83.56 118 ILE A C 1
ATOM 953 O O . ILE A 1 118 ? -10.953 10.298 10.739 1.00 83.56 118 ILE A O 1
ATOM 957 N N . SER A 1 119 ? -9.963 10.483 12.745 1.00 81.88 119 SER A N 1
ATOM 958 C CA . SER A 1 119 ? -10.257 11.909 12.947 1.00 81.88 119 SER A CA 1
ATOM 959 C C . SER A 1 119 ? -9.378 12.862 12.128 1.00 81.88 119 SER A C 1
ATOM 961 O O . SER A 1 119 ? -9.794 13.970 11.808 1.00 81.88 119 SER A O 1
ATOM 963 N N . ASP A 1 120 ? -8.153 12.457 11.784 1.00 80.81 120 ASP A N 1
ATOM 964 C CA . ASP A 1 120 ? -7.275 13.247 10.918 1.00 80.81 120 ASP A CA 1
ATOM 965 C C . ASP A 1 120 ? -7.711 13.081 9.456 1.00 80.81 120 ASP A C 1
ATOM 967 O O . ASP A 1 120 ? -7.484 12.035 8.849 1.00 80.81 120 ASP A O 1
ATOM 971 N N . GLU A 1 121 ? -8.316 14.121 8.882 1.00 79.69 121 GLU A N 1
ATOM 972 C CA . GLU A 1 121 ? -8.833 14.112 7.507 1.00 79.69 121 GLU A CA 1
ATOM 973 C C . GLU A 1 121 ? -7.759 13.805 6.452 1.00 79.69 121 GLU A C 1
ATOM 975 O O . GLU A 1 121 ? -8.019 13.083 5.488 1.00 79.69 121 GLU A O 1
ATOM 980 N N . LYS A 1 122 ? -6.519 14.281 6.638 1.00 75.62 122 LYS A N 1
ATOM 981 C CA . LYS A 1 122 ? -5.421 14.009 5.691 1.00 75.62 122 LYS A CA 1
ATOM 982 C C . LYS A 1 122 ? -5.009 12.545 5.748 1.00 75.62 122 LYS A C 1
ATOM 984 O O . LYS A 1 122 ? -4.764 11.919 4.716 1.00 75.62 122 LYS A O 1
ATOM 989 N N . LYS A 1 123 ? -4.954 11.984 6.952 1.00 78.38 123 LYS A N 1
ATOM 990 C CA . LYS A 1 123 ? -4.684 10.567 7.162 1.00 78.38 123 LYS A CA 1
ATOM 991 C C . LYS A 1 123 ? -5.836 9.709 6.646 1.00 78.38 123 LYS A C 1
ATOM 993 O O . LYS A 1 123 ? -5.583 8.728 5.960 1.00 78.38 123 LYS A O 1
ATOM 998 N N . LYS A 1 124 ? -7.084 10.054 6.949 1.00 84.31 124 LYS A N 1
ATOM 999 C CA . LYS A 1 124 ? -8.275 9.331 6.490 1.00 84.31 124 LYS A CA 1
ATOM 1000 C C . LYS A 1 124 ? -8.311 9.239 4.970 1.00 84.31 124 LYS A C 1
ATOM 1002 O O . LYS A 1 124 ? -8.454 8.146 4.428 1.00 84.31 124 LYS A O 1
ATOM 1007 N N . ALA A 1 125 ? -8.084 10.367 4.304 1.00 79.00 125 ALA A N 1
ATOM 1008 C CA . ALA A 1 125 ? -7.937 10.452 2.860 1.00 79.00 125 ALA A CA 1
ATOM 1009 C C . ALA A 1 125 ? -6.840 9.511 2.336 1.00 79.00 125 ALA A C 1
ATOM 1011 O O . ALA A 1 125 ? -7.090 8.661 1.485 1.00 79.00 125 ALA A O 1
ATOM 1012 N N . MET A 1 126 ? -5.642 9.598 2.914 1.00 77.06 126 MET A N 1
ATOM 1013 C CA . MET A 1 126 ? -4.513 8.737 2.564 1.00 77.06 126 MET A CA 1
ATOM 1014 C C . MET A 1 126 ? -4.838 7.244 2.736 1.00 77.06 126 MET A C 1
ATOM 1016 O O . MET A 1 126 ? -4.612 6.455 1.821 1.00 77.06 126 MET A O 1
ATOM 1020 N N . VAL A 1 127 ? -5.382 6.837 3.886 1.00 83.69 127 VAL A N 1
ATOM 1021 C CA . VAL A 1 127 ? -5.714 5.431 4.164 1.00 83.69 127 VAL A CA 1
ATOM 1022 C C . VAL A 1 127 ? -6.826 4.938 3.239 1.00 83.69 127 VAL A C 1
ATOM 1024 O O . VAL A 1 127 ? -6.750 3.810 2.762 1.00 83.69 127 VAL A O 1
ATOM 1027 N N . SER A 1 128 ? -7.806 5.783 2.911 1.00 84.75 128 SER A N 1
ATOM 1028 C CA . SER A 1 128 ? -8.868 5.456 1.955 1.00 84.75 128 SER A CA 1
ATOM 1029 C C . SER A 1 128 ? -8.317 5.141 0.558 1.00 84.75 128 SER A C 1
ATOM 1031 O O . SER A 1 128 ? -8.692 4.125 -0.031 1.00 84.75 128 SER A O 1
ATOM 1033 N N . THR A 1 129 ? -7.375 5.943 0.049 1.00 80.75 129 THR A N 1
ATOM 1034 C CA . THR A 1 129 ? -6.724 5.705 -1.254 1.00 80.75 129 THR A CA 1
ATOM 1035 C C . THR A 1 129 ? -6.007 4.353 -1.296 1.00 80.75 129 THR A C 1
ATOM 1037 O O . THR A 1 129 ? -6.175 3.579 -2.242 1.00 80.75 129 THR A O 1
ATOM 1040 N N . TYR A 1 130 ? -5.261 4.024 -0.241 1.00 80.00 130 TYR A N 1
ATOM 1041 C CA . TYR A 1 130 ? -4.571 2.736 -0.130 1.00 80.00 130 TYR A CA 1
ATOM 1042 C C . TYR A 1 130 ? -5.535 1.565 0.028 1.00 80.00 130 TYR A C 1
ATOM 1044 O O . TYR A 1 130 ? -5.351 0.520 -0.596 1.00 80.00 130 TYR A O 1
ATOM 1052 N N . ALA A 1 131 ? -6.596 1.738 0.816 1.00 85.69 131 ALA A N 1
ATOM 1053 C CA . ALA A 1 131 ? -7.597 0.705 1.030 1.00 85.69 131 ALA A CA 1
ATOM 1054 C C . ALA A 1 131 ? -8.271 0.282 -0.282 1.00 85.69 131 ALA A C 1
ATOM 1056 O O . ALA A 1 131 ? -8.531 -0.905 -0.465 1.00 85.69 131 ALA A O 1
ATOM 1057 N N . LYS A 1 132 ? -8.491 1.206 -1.228 1.00 83.62 132 LYS A N 1
ATOM 1058 C CA . LYS A 1 132 ? -9.004 0.877 -2.573 1.00 83.62 132 LYS A CA 1
ATOM 1059 C C . LYS A 1 132 ? -8.055 -0.048 -3.338 1.00 83.62 132 LYS A C 1
ATOM 1061 O O . LYS A 1 132 ? -8.493 -1.077 -3.849 1.00 83.62 132 LYS A O 1
ATOM 1066 N N . GLY A 1 133 ? -6.761 0.279 -3.363 1.00 84.25 133 GLY A N 1
ATOM 1067 C CA . GLY A 1 133 ? -5.740 -0.576 -3.975 1.00 84.25 133 GLY A CA 1
ATOM 1068 C C . GLY A 1 133 ? -5.679 -1.949 -3.317 1.00 84.25 133 GLY A C 1
ATOM 1069 O O . GLY A 1 133 ? -5.710 -2.972 -3.996 1.00 84.25 133 GLY A O 1
ATOM 1070 N N . CYS A 1 134 ? -5.705 -1.981 -1.985 1.00 87.44 134 CYS A N 1
ATOM 1071 C CA . CYS A 1 134 ? -5.702 -3.224 -1.228 1.00 87.44 134 CYS A CA 1
ATOM 1072 C C . CYS A 1 134 ? -6.933 -4.085 -1.503 1.00 87.44 134 CYS A C 1
ATOM 1074 O O . CYS A 1 134 ? -6.794 -5.287 -1.706 1.00 87.44 134 CYS A O 1
ATOM 1076 N N . LYS A 1 135 ? -8.129 -3.496 -1.593 1.00 86.81 135 LYS A N 1
ATOM 1077 C CA . LYS A 1 135 ? -9.348 -4.219 -1.981 1.00 86.81 135 LYS A CA 1
ATOM 1078 C C . LYS A 1 135 ? -9.213 -4.865 -3.358 1.00 86.81 135 LYS A C 1
ATOM 1080 O O . LYS A 1 135 ? -9.575 -6.031 -3.494 1.00 86.81 135 LYS A O 1
ATOM 1085 N N . LYS A 1 136 ? -8.627 -4.161 -4.336 1.00 84.56 136 LYS A N 1
ATOM 1086 C CA . LYS A 1 136 ? -8.335 -4.730 -5.661 1.00 84.56 136 LYS A CA 1
ATOM 1087 C C . LYS A 1 136 ? -7.389 -5.931 -5.555 1.00 84.56 136 LYS A C 1
ATOM 1089 O O . LYS A 1 136 ? -7.705 -6.991 -6.081 1.00 84.56 136 LYS A O 1
ATOM 1094 N N . VAL A 1 137 ? -6.294 -5.802 -4.802 1.00 86.25 137 VAL A N 1
ATOM 1095 C CA . VAL A 1 137 ? -5.325 -6.894 -4.569 1.00 86.25 137 VAL A CA 1
ATOM 1096 C C . VAL A 1 137 ? -5.969 -8.099 -3.872 1.00 86.25 137 VAL A C 1
ATOM 1098 O O . VAL A 1 137 ? -5.682 -9.242 -4.217 1.00 86.25 137 VAL A O 1
ATOM 1101 N N . PHE A 1 138 ? -6.876 -7.877 -2.916 1.00 83.38 138 PHE A N 1
ATOM 1102 C CA . PHE A 1 138 ? -7.605 -8.958 -2.245 1.00 83.38 138 PHE A CA 1
ATOM 1103 C C . PHE A 1 138 ? -8.739 -9.559 -3.094 1.00 83.38 138 PHE A C 1
ATOM 1105 O O . PHE A 1 138 ? -9.322 -10.571 -2.690 1.00 83.38 138 PHE A O 1
ATOM 1112 N N . GLY A 1 139 ? -9.037 -8.997 -4.269 1.00 80.06 139 GLY A N 1
ATOM 1113 C CA . GLY A 1 139 ? -10.125 -9.443 -5.141 1.00 80.06 139 GLY A CA 1
ATOM 1114 C C . GLY A 1 139 ? -11.512 -9.118 -4.582 1.00 80.06 139 GLY A C 1
ATOM 1115 O O . GLY A 1 139 ? -12.448 -9.884 -4.788 1.00 80.06 139 GLY A O 1
ATOM 1116 N N . VAL A 1 140 ? -11.639 -8.026 -3.824 1.00 73.69 140 VAL A N 1
ATOM 1117 C CA . VAL A 1 140 ? -12.929 -7.519 -3.343 1.00 73.69 140 VAL A CA 1
ATOM 1118 C C . VAL A 1 140 ? -13.593 -6.737 -4.483 1.00 73.69 140 VAL A C 1
ATOM 1120 O O . VAL A 1 140 ? -12.985 -5.782 -4.976 1.00 73.69 140 VAL A O 1
ATOM 1123 N N . PRO A 1 141 ? -14.829 -7.072 -4.894 1.00 58.25 141 PRO A N 1
ATOM 1124 C CA . PRO A 1 141 ? -15.550 -6.285 -5.888 1.00 58.25 141 PRO A CA 1
ATOM 1125 C C . PRO A 1 141 ? -15.806 -4.868 -5.352 1.00 58.25 141 PRO A C 1
ATOM 1127 O O . PRO A 1 141 ? -16.472 -4.674 -4.336 1.00 58.25 141 PRO A O 1
ATOM 1130 N N . ILE A 1 142 ? -15.249 -3.857 -6.024 1.00 58.66 142 ILE A N 1
ATOM 1131 C CA . ILE A 1 142 ? -15.443 -2.449 -5.666 1.00 58.66 142 ILE A CA 1
ATOM 1132 C C . ILE A 1 142 ? -16.752 -1.982 -6.314 1.00 58.66 142 ILE A C 1
ATOM 1134 O O . ILE A 1 142 ? -16.817 -1.804 -7.528 1.00 58.66 142 ILE A O 1
ATOM 1138 N N . GLY A 1 143 ? -17.806 -1.790 -5.516 1.00 54.91 143 GLY A N 1
ATOM 1139 C CA . GLY A 1 143 ? -19.066 -1.213 -5.991 1.00 54.91 143 GLY A CA 1
ATOM 1140 C C . GLY A 1 143 ? -18.838 0.179 -6.592 1.00 54.91 143 GLY A C 1
ATOM 1141 O O . GLY A 1 143 ? -18.344 1.084 -5.918 1.00 54.91 143 GLY A O 1
ATOM 1142 N N . VAL A 1 144 ? -19.172 0.349 -7.872 1.00 49.25 144 VAL A N 1
ATOM 1143 C CA . VAL A 1 144 ? -18.908 1.567 -8.648 1.00 49.25 144 VAL A CA 1
ATOM 1144 C C . VAL A 1 144 ? -19.797 2.713 -8.159 1.00 49.25 144 VAL A C 1
ATOM 1146 O O . VAL A 1 144 ? -20.957 2.837 -8.543 1.00 49.25 144 VAL A O 1
ATOM 1149 N N . ARG A 1 145 ? -19.245 3.607 -7.335 1.00 52.78 145 ARG A N 1
ATOM 1150 C CA . ARG A 1 145 ? -19.709 4.998 -7.236 1.00 52.78 145 ARG A CA 1
ATOM 1151 C C . ARG A 1 145 ? -18.507 5.927 -7.366 1.00 52.78 145 ARG A C 1
ATOM 1153 O O . ARG A 1 145 ? -17.848 6.264 -6.386 1.00 52.78 145 ARG A O 1
ATOM 1160 N N . HIS A 1 146 ? -18.227 6.340 -8.602 1.00 46.84 146 HIS A N 1
ATOM 1161 C CA . HIS A 1 146 ? -17.258 7.387 -8.915 1.00 46.84 146 HIS A CA 1
ATOM 1162 C C . HIS A 1 146 ? -17.782 8.751 -8.434 1.00 46.84 146 HIS A C 1
ATOM 1164 O O . HIS A 1 146 ? -18.406 9.494 -9.187 1.00 46.84 146 HIS A O 1
ATOM 1170 N N . ARG A 1 147 ? -17.490 9.123 -7.182 1.00 51.28 147 ARG A N 1
ATOM 1171 C CA . ARG A 1 147 ? -17.181 10.533 -6.905 1.00 51.28 147 ARG A CA 1
ATOM 1172 C C . ARG A 1 147 ? -15.719 10.746 -7.269 1.00 51.28 147 ARG A C 1
ATOM 1174 O O . ARG A 1 147 ? -14.884 9.914 -6.915 1.00 51.28 147 ARG A O 1
ATOM 1181 N N . ARG A 1 148 ? -15.413 11.845 -7.968 1.00 48.12 148 ARG A N 1
ATOM 1182 C CA . ARG A 1 148 ? -14.029 12.321 -8.111 1.00 48.12 148 ARG A CA 1
ATOM 1183 C C . ARG A 1 148 ? -13.415 12.382 -6.717 1.00 48.12 148 ARG A C 1
ATOM 1185 O O . ARG A 1 148 ? -13.968 13.037 -5.839 1.00 48.12 148 ARG A O 1
ATOM 1192 N N . ASP A 1 149 ? -12.338 11.629 -6.534 1.00 46.59 149 ASP A N 1
ATOM 1193 C CA . ASP A 1 149 ? -11.611 11.540 -5.279 1.00 46.59 149 ASP A CA 1
ATOM 1194 C C . ASP A 1 149 ? -10.867 12.868 -5.066 1.00 46.59 149 ASP A C 1
ATOM 1196 O O . ASP A 1 149 ? -9.981 13.181 -5.864 1.00 46.59 149 ASP A O 1
ATOM 1200 N N . PRO A 1 150 ? -11.202 13.674 -4.043 1.00 47.66 150 PRO A N 1
ATOM 1201 C CA . PRO A 1 150 ? -10.478 14.915 -3.763 1.00 47.66 150 PRO A CA 1
ATOM 1202 C C . PRO A 1 150 ? -9.002 14.683 -3.385 1.00 47.66 150 PRO A C 1
ATOM 1204 O O . PRO A 1 150 ? -8.247 15.645 -3.244 1.00 47.66 150 PRO A O 1
ATOM 1207 N N . TYR A 1 151 ? -8.591 13.425 -3.183 1.00 50.78 151 TYR A N 1
ATOM 1208 C CA . TYR A 1 151 ? -7.394 13.057 -2.437 1.00 50.78 151 TYR A CA 1
ATOM 1209 C C . TYR A 1 151 ? -6.389 12.190 -3.212 1.00 50.78 151 TYR A C 1
ATOM 1211 O O . TYR A 1 151 ? -5.437 11.674 -2.621 1.00 50.78 151 TYR A O 1
ATOM 1219 N N . SER A 1 152 ? -6.517 12.089 -4.541 1.00 54.78 152 SER A N 1
ATOM 1220 C CA . SER A 1 152 ? -5.502 11.474 -5.418 1.00 54.78 152 SER A CA 1
ATOM 1221 C C . SER A 1 152 ? -4.146 12.196 -5.393 1.00 54.78 152 SER A C 1
ATOM 1223 O O . SER A 1 152 ? -3.160 11.654 -5.873 1.00 54.78 152 SER A O 1
ATOM 1225 N N . ASN A 1 153 ? -4.072 13.399 -4.817 1.00 61.66 153 ASN A N 1
ATOM 1226 C CA . ASN A 1 153 ? -2.969 14.346 -5.014 1.00 61.66 153 ASN A CA 1
ATOM 1227 C C . ASN A 1 153 ? -1.842 14.268 -3.963 1.00 61.66 153 ASN A C 1
ATOM 1229 O O . ASN A 1 153 ? -1.075 15.217 -3.822 1.00 61.66 153 ASN A O 1
ATOM 1233 N N . ILE A 1 154 ? -1.741 13.173 -3.198 1.00 71.75 154 ILE A N 1
ATOM 1234 C CA . ILE A 1 154 ? -0.715 13.024 -2.150 1.00 71.75 154 ILE A CA 1
ATOM 1235 C C . ILE A 1 154 ? 0.554 12.375 -2.724 1.00 71.75 154 ILE A C 1
ATOM 1237 O O . ILE A 1 154 ? 0.504 11.301 -3.333 1.00 71.75 154 ILE A O 1
ATOM 1241 N N . THR A 1 155 ? 1.713 12.992 -2.490 1.00 74.38 155 THR A N 1
ATOM 1242 C CA . THR A 1 155 ? 3.030 12.456 -2.882 1.00 74.38 155 THR A CA 1
ATOM 1243 C C . THR A 1 155 ? 3.576 11.454 -1.850 1.00 74.38 155 THR A C 1
ATOM 1245 O O . THR A 1 155 ? 3.142 11.451 -0.691 1.00 74.38 155 THR A O 1
ATOM 1248 N N . PRO A 1 156 ? 4.555 10.595 -2.211 1.00 71.25 156 PRO A N 1
ATOM 1249 C CA . PRO A 1 156 ? 5.176 9.679 -1.252 1.00 71.25 156 PRO A CA 1
ATOM 1250 C C . PRO A 1 156 ? 5.701 10.343 0.017 1.00 71.25 156 PRO A C 1
ATOM 1252 O O . PRO A 1 156 ? 5.515 9.815 1.111 1.00 71.25 156 PRO A O 1
ATOM 1255 N N . ASP A 1 157 ? 6.316 11.515 -0.113 1.00 75.88 157 ASP A N 1
ATOM 1256 C CA . ASP A 1 157 ? 6.956 12.179 1.020 1.00 75.88 157 ASP A CA 1
ATOM 1257 C C . ASP A 1 157 ? 5.921 12.804 1.976 1.00 75.88 157 ASP A C 1
ATOM 1259 O O . ASP A 1 157 ? 6.097 12.761 3.196 1.00 75.88 157 ASP A O 1
ATOM 1263 N N . GLN A 1 158 ? 4.784 13.283 1.452 1.00 75.75 158 GLN A N 1
ATOM 1264 C CA . GLN A 1 158 ? 3.658 13.762 2.266 1.00 75.75 158 GLN A CA 1
ATOM 1265 C C . GLN A 1 158 ? 3.039 12.643 3.123 1.00 75.75 158 GLN A C 1
ATOM 1267 O O . GLN A 1 158 ? 2.664 12.877 4.274 1.00 75.75 158 GLN A O 1
ATOM 1272 N N . MET A 1 159 ? 2.974 11.417 2.596 1.00 71.75 159 MET A N 1
ATOM 1273 C CA . MET A 1 159 ? 2.483 10.236 3.317 1.00 71.75 159 MET A CA 1
ATOM 1274 C C . MET A 1 159 ? 3.405 9.862 4.488 1.00 71.75 159 MET A C 1
ATOM 1276 O O . MET A 1 159 ? 2.942 9.626 5.607 1.00 71.75 159 MET A O 1
ATOM 1280 N N . VAL A 1 160 ? 4.719 9.835 4.245 1.00 69.69 160 VAL A N 1
ATOM 1281 C CA . VAL A 1 160 ? 5.713 9.527 5.284 1.00 69.69 160 VAL A CA 1
ATOM 1282 C C . VAL A 1 160 ? 5.624 10.542 6.430 1.00 69.69 160 VAL A C 1
ATOM 1284 O O . VAL A 1 160 ? 5.691 10.166 7.603 1.00 69.69 160 VAL A O 1
ATOM 1287 N N . GLU A 1 161 ? 5.416 11.820 6.117 1.00 72.88 161 GLU A N 1
ATOM 1288 C CA . GLU A 1 161 ? 5.218 12.863 7.125 1.00 72.88 161 GLU A CA 1
ATOM 1289 C C . GLU A 1 161 ? 3.911 12.679 7.922 1.00 72.88 161 GLU A C 1
ATOM 1291 O O . GLU A 1 161 ? 3.919 12.801 9.151 1.00 72.88 161 GLU A O 1
ATOM 1296 N N . ALA A 1 162 ? 2.805 12.307 7.268 1.00 70.31 162 ALA A N 1
ATOM 1297 C CA . ALA A 1 162 ? 1.529 12.037 7.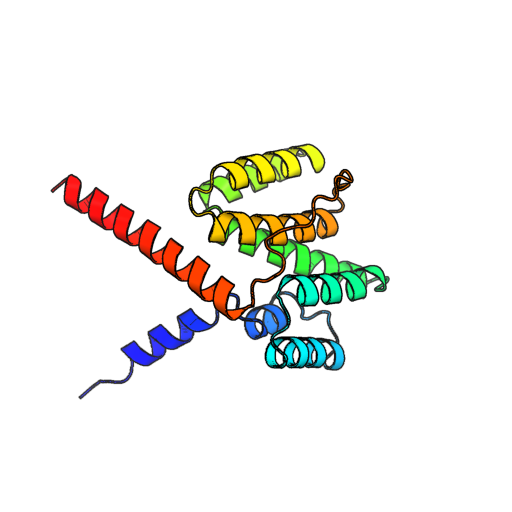939 1.00 70.31 162 ALA A CA 1
ATOM 1298 C C . ALA A 1 162 ? 1.629 10.870 8.944 1.00 70.31 162 ALA A C 1
ATOM 1300 O O . ALA A 1 162 ? 1.221 11.002 10.103 1.00 70.31 162 ALA A O 1
ATOM 1301 N N . LEU A 1 163 ? 2.258 9.756 8.551 1.00 65.44 163 LEU A N 1
ATOM 1302 C CA . LEU A 1 163 ? 2.468 8.596 9.431 1.00 65.44 163 LEU A CA 1
ATOM 1303 C C . LEU A 1 163 ? 3.387 8.922 10.625 1.00 65.44 163 LEU A C 1
ATOM 1305 O O . LEU A 1 163 ? 3.176 8.426 11.737 1.00 65.44 163 LEU A O 1
ATOM 1309 N N . ARG A 1 164 ? 4.388 9.797 10.444 1.00 66.00 164 ARG A N 1
ATOM 1310 C CA . ARG A 1 164 ? 5.249 10.264 11.549 1.00 66.00 164 ARG A CA 1
ATOM 1311 C C . ARG A 1 164 ? 4.486 11.077 12.583 1.00 66.00 164 ARG A C 1
ATOM 1313 O O . ARG A 1 164 ? 4.705 10.878 13.781 1.00 66.00 164 ARG A O 1
ATOM 1320 N N . ARG A 1 165 ? 3.618 11.990 12.143 1.00 63.91 165 ARG A N 1
ATOM 1321 C CA . ARG A 1 165 ? 2.803 12.821 13.046 1.00 63.91 165 ARG A CA 1
ATOM 1322 C C . ARG A 1 165 ? 1.907 11.963 13.925 1.00 63.91 165 ARG A C 1
ATOM 1324 O O . ARG A 1 165 ? 1.833 12.199 15.127 1.00 63.91 165 ARG A O 1
ATOM 1331 N N . GLN A 1 166 ? 1.338 10.902 13.366 1.00 59.28 166 GLN A N 1
ATOM 1332 C CA . GLN A 1 166 ? 0.541 9.951 14.128 1.00 59.28 166 GLN A CA 1
ATOM 1333 C C . GLN A 1 166 ? 1.367 9.178 15.160 1.00 59.28 166 GLN A C 1
ATOM 1335 O O . GLN A 1 166 ? 0.966 9.111 16.316 1.00 59.28 166 GLN A O 1
ATOM 1340 N N . ARG A 1 167 ? 2.539 8.637 14.791 1.00 57.41 167 ARG A N 1
ATOM 1341 C CA . ARG A 1 167 ? 3.390 7.902 15.747 1.00 57.41 167 ARG A CA 1
ATOM 1342 C C . ARG A 1 167 ? 3.847 8.804 16.908 1.00 57.41 167 ARG A C 1
ATOM 1344 O O . ARG A 1 167 ? 3.985 8.324 18.029 1.00 57.41 167 ARG A O 1
ATOM 1351 N N . ARG A 1 168 ? 4.013 10.114 16.664 1.00 55.72 168 ARG A N 1
ATOM 1352 C CA . ARG A 1 168 ? 4.228 11.121 17.720 1.00 55.72 168 ARG A CA 1
ATOM 1353 C C . ARG A 1 168 ? 2.966 11.399 18.533 1.00 55.72 168 ARG A C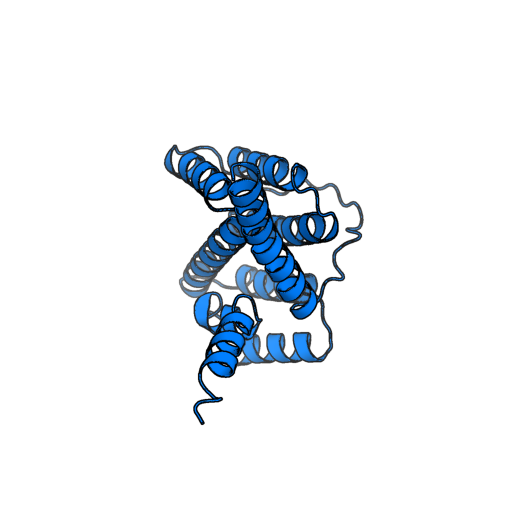 1
ATOM 1355 O O . ARG A 1 168 ? 3.079 11.462 19.744 1.00 55.72 168 ARG A O 1
ATOM 1362 N N . SER A 1 169 ? 1.792 11.512 17.918 1.00 53.44 169 SER A N 1
ATOM 1363 C CA . SER A 1 169 ? 0.517 11.707 18.625 1.00 53.44 169 SER A CA 1
ATOM 1364 C C . SER A 1 169 ? 0.166 10.518 19.526 1.00 53.44 169 SER A C 1
ATOM 1366 O O . SER A 1 169 ? -0.147 10.730 20.685 1.00 53.44 169 SER A O 1
ATOM 1368 N N . SER A 1 170 ? 0.325 9.270 19.078 1.00 52.59 170 SER A N 1
ATOM 1369 C CA . SER A 1 170 ? 0.065 8.084 19.911 1.00 52.59 170 SER A CA 1
ATOM 1370 C C . SER A 1 170 ? 1.062 7.928 21.065 1.00 52.59 170 SER A C 1
ATOM 1372 O O . SER A 1 170 ? 0.714 7.379 22.103 1.00 52.59 170 SER A O 1
ATOM 1374 N N . PHE A 1 171 ? 2.304 8.391 20.896 1.00 51.25 171 PHE A N 1
ATOM 1375 C CA . PHE A 1 171 ? 3.334 8.342 21.938 1.00 51.25 171 PHE A CA 1
ATOM 1376 C C . PHE A 1 171 ? 3.220 9.514 22.919 1.00 51.25 171 PHE A C 1
ATOM 1378 O O . PHE A 1 171 ? 3.353 9.316 24.120 1.00 51.25 171 PHE A O 1
ATOM 1385 N N . LEU A 1 172 ? 2.922 10.717 22.421 1.00 47.97 172 LEU A N 1
ATOM 1386 C CA . LEU A 1 172 ? 2.674 11.903 23.235 1.00 47.97 172 LEU A CA 1
ATOM 1387 C C . LEU A 1 172 ? 1.342 11.807 23.972 1.00 47.97 172 LEU A C 1
ATOM 1389 O O . LEU A 1 172 ? 1.298 12.226 25.111 1.00 47.97 172 LEU A O 1
ATOM 1393 N N . GLN A 1 173 ? 0.298 11.207 23.394 1.00 51.34 173 GLN A N 1
ATOM 1394 C CA . GLN A 1 173 ? -0.954 10.939 24.102 1.00 51.34 173 GLN A CA 1
ATOM 1395 C C . GLN A 1 173 ? -0.730 9.905 25.205 1.00 51.34 173 GLN A C 1
ATOM 1397 O O . GLN A 1 173 ? -1.108 10.158 26.332 1.00 51.34 173 GLN A O 1
ATOM 1402 N N . LYS A 1 174 ? 0.002 8.812 24.943 1.00 53.84 174 LYS A N 1
ATOM 1403 C CA . LYS A 1 174 ? 0.392 7.855 25.996 1.00 53.84 174 LYS A CA 1
ATOM 1404 C C . LYS A 1 174 ? 1.270 8.479 27.085 1.00 53.84 174 LYS A C 1
ATOM 1406 O O . LYS A 1 174 ? 1.137 8.100 28.238 1.00 53.84 174 LYS A O 1
ATOM 1411 N N . LEU A 1 175 ? 2.150 9.423 26.742 1.00 53.44 175 LEU A N 1
ATOM 1412 C CA . LEU A 1 175 ? 2.940 10.189 27.714 1.00 53.44 175 LEU A CA 1
ATOM 1413 C C . LEU A 1 175 ? 2.079 11.179 28.498 1.00 53.44 175 LEU A C 1
ATOM 1415 O O . LEU A 1 175 ? 2.196 11.240 29.708 1.00 53.44 175 LEU A O 1
ATOM 1419 N N . VAL A 1 176 ? 1.210 11.933 27.831 1.00 54.81 176 VAL A N 1
ATOM 1420 C CA . VAL A 1 176 ? 0.283 12.883 28.460 1.00 54.81 176 VAL A CA 1
ATOM 1421 C C . VAL A 1 176 ? -0.726 12.149 29.338 1.00 54.81 176 VAL A C 1
ATOM 1423 O O . VAL A 1 176 ? -1.020 12.625 30.422 1.00 54.81 176 VAL A O 1
ATOM 1426 N N . ASP A 1 177 ? -1.210 10.980 28.927 1.00 51.50 177 ASP A N 1
ATOM 1427 C CA . ASP A 1 177 ? -2.088 10.128 29.726 1.00 51.50 177 ASP A CA 1
ATOM 1428 C C . ASP A 1 177 ? -1.307 9.509 30.897 1.00 51.50 177 ASP A C 1
ATOM 1430 O O . ASP A 1 177 ? -1.800 9.528 32.016 1.00 51.50 177 ASP A O 1
ATOM 1434 N N . ALA A 1 178 ? -0.056 9.070 30.704 1.00 51.12 178 ALA A N 1
ATOM 1435 C CA . ALA A 1 178 ? 0.806 8.619 31.805 1.00 51.12 178 ALA A CA 1
ATOM 1436 C C . ALA A 1 178 ? 1.137 9.739 32.812 1.00 51.12 178 ALA A C 1
ATOM 1438 O O . ALA A 1 178 ? 1.249 9.469 34.003 1.00 51.12 178 ALA A O 1
ATOM 1439 N N . PHE A 1 179 ? 1.258 10.988 32.351 1.00 51.50 179 PHE A N 1
ATOM 1440 C CA . PHE A 1 179 ? 1.475 12.173 33.191 1.00 51.50 179 PHE A CA 1
ATOM 1441 C C . PHE A 1 179 ? 0.180 12.797 33.728 1.00 51.50 179 PHE A C 1
ATOM 1443 O O . PHE A 1 179 ? 0.252 13.666 34.580 1.00 51.50 179 PHE A O 1
ATOM 1450 N N . LYS A 1 180 ? -1.001 12.377 33.259 1.00 49.97 180 LYS A N 1
ATOM 1451 C CA . LYS A 1 180 ? -2.299 12.754 33.850 1.00 49.97 180 LYS A CA 1
ATOM 1452 C C . LYS A 1 180 ? -2.674 11.891 35.057 1.00 49.97 180 LYS A C 1
ATOM 1454 O O . LYS A 1 180 ? -3.620 12.231 35.759 1.00 49.97 180 LYS A O 1
ATOM 1459 N N . PHE A 1 181 ? -1.962 10.784 35.272 1.00 45.03 181 PHE A N 1
ATOM 1460 C CA . PHE A 1 181 ? -2.094 9.906 36.440 1.00 45.03 181 PHE A CA 1
ATOM 1461 C C . PHE A 1 181 ? -0.959 10.090 37.471 1.00 45.03 181 PHE A C 1
ATOM 1463 O O . PHE A 1 181 ? -0.902 9.332 38.439 1.00 45.03 181 PHE A O 1
ATOM 1470 N N . PHE A 1 182 ? -0.084 11.082 37.272 1.00 43.28 182 PHE A N 1
ATOM 1471 C CA . PHE A 1 182 ? 0.930 11.556 38.222 1.00 43.28 182 PHE A CA 1
ATOM 1472 C C . PHE A 1 182 ? 0.631 13.007 38.599 1.00 43.28 182 PHE A C 1
ATOM 1474 O O . PHE A 1 182 ? 0.865 13.359 39.774 1.00 43.28 182 PHE A O 1
#

Radius of gyration: 17.98 Å; chains: 1; bounding box: 53×32×55 Å

Foldseek 3Di:
DPPDVVVVVVVVLLPVQFLVVCCVQQVVLDDPVLSVVLVVCLVVLHFPLVNLVSLVVVLVVDDDPSVVSNLVSLLVVLLVVLCLLLHVVLSVVLVVCVVVVHDLQVSLVSQLVSLVPDPPPLSSLVSVSSSVSNCVSVVNDDDDDDDPRPRSNHHSSNNSVVSVVVVCVVVVVVVVVVVVVD

pLDDT: mean 76.17, std 16.13, range [38.12, 94.0]

Sequence (182 aa):
KIYGVAASRRRRHHERYSLDWYLEKHLKWLSDEEKNELKRMKADGKTRAEMQDRVLGWLDHASGDVKAAGTEQLMSACKEFMRDALGEEKSSELRAMKDAGKDKAEIAKRVDELIAEISDEKKKAMVSTYAKGCKKVFGVPIGVRHRRDPYSNITPDQMVEALRRQRRSSFLQKLVDAFKFF

Organism: Toxocara canis (NCBI:txid6265)